Protein AF-A0A7T8GL21-F1 (afdb_monomer)

Radius of gyration: 24.15 Å; Cα contacts (8 Å, |Δi|>4): 38; chains: 1; bounding box: 46×27×55 Å

Nearest PDB structures (foldseek):
  8b4h-assembly1_A  TM=5.183E-01  e=1.028E-01  Geobacillus stearothermophilus
  8b4h-assembly1_D  TM=4.873E-01  e=1.513E-01  Geobacillus stearothermophilus
  2w25-assembly1_B  TM=4.997E-01  e=1.749E+00  Mycobacterium tuberculosis H37Rv
  4ld5-assembly1_B  TM=3.542E-01  e=9.795E-01  Staphylococcus aureus
  2cfx-assembly1_C  TM=4.423E-01  e=2.263E+00  Bacillus subtilis

Secondary structure (DSSP, 8-state):
-PPPHHHHHHHHHHHHTT--HHHHHHHHT--HHHHHHHHHH-S---PPPPS--PPPHHHHHHHHHH-TTS-HHHHHHHHHHHHHHT--

Solvent-accessible surface area (backbone atoms only — not comparable to full-atom values): 5551 Å² total; per-residue (Å²): 136,81,80,55,67,65,60,40,46,53,53,50,54,40,49,74,72,68,51,52,57,66,56,54,18,64,76,69,74,42,59,52,70,56,48,54,47,39,73,74,56,49,71,63,75,80,76,69,84,64,84,75,86,71,75,62,68,65,63,56,48,51,58,52,66,73,43,76,85,57,50,72,72,61,52,49,53,56,55,52,56,56,62,63,74,75,60,134

InterPro domains:
  IPR009057 Homedomain-like superfamily [SSF46689] (4-64)

pLDDT: mean 80.02, std 12.23, range [43.66, 94.94]

Mean predicted aligned error: 13.03 Å

Structure (mmCIF, N/CA/C/O backbone):
data_AF-A0A7T8GL21-F1
#
_entry.id   AF-A0A7T8GL21-F1
#
loop_
_atom_site.group_PDB
_atom_site.id
_atom_site.type_symbol
_atom_site.label_atom_id
_atom_site.label_alt_id
_atom_site.label_comp_id
_atom_site.label_asym_id
_atom_site.label_entity_id
_atom_site.label_seq_id
_atom_site.pdbx_PDB_ins_code
_atom_site.Cartn_x
_atom_site.Cartn_y
_atom_site.Cartn_z
_atom_site.occupancy
_atom_site.B_iso_or_equiv
_atom_site.auth_seq_id
_atom_site.auth_comp_id
_atom_site.auth_asym_id
_atom_site.auth_atom_id
_atom_site.pdbx_PDB_model_num
ATOM 1 N N . MET A 1 1 ? -1.263 -9.137 8.574 1.00 54.47 1 MET A N 1
ATOM 2 C CA . MET A 1 1 ? -2.707 -9.239 8.265 1.00 54.47 1 MET A CA 1
ATOM 3 C C . MET A 1 1 ? -3.179 -8.013 7.500 1.00 54.47 1 MET A C 1
ATOM 5 O O . MET A 1 1 ? -2.761 -6.904 7.823 1.00 54.47 1 MET A O 1
ATOM 9 N N . SER A 1 2 ? -4.027 -8.203 6.491 1.00 64.50 2 SER A N 1
ATOM 10 C CA . SER A 1 2 ? -4.768 -7.116 5.844 1.00 64.50 2 SER A CA 1
ATOM 11 C C . SER A 1 2 ? -6.102 -6.940 6.563 1.00 64.50 2 SER A C 1
ATOM 13 O O . SER A 1 2 ? -6.767 -7.935 6.803 1.00 64.50 2 SER A O 1
ATOM 15 N N . LEU A 1 3 ? -6.489 -5.703 6.892 1.00 73.44 3 LEU A N 1
ATOM 16 C CA . LEU A 1 3 ? -7.877 -5.426 7.274 1.00 73.44 3 LEU A CA 1
ATOM 17 C C . LEU A 1 3 ? -8.783 -5.624 6.059 1.00 73.44 3 LEU A C 1
ATOM 19 O O . LEU A 1 3 ? -8.385 -5.258 4.945 1.00 73.44 3 LEU A O 1
ATOM 23 N N . GLU A 1 4 ? -9.977 -6.161 6.292 1.00 84.31 4 GLU A N 1
ATOM 24 C CA . GLU A 1 4 ? -11.062 -6.141 5.315 1.00 84.31 4 GLU A CA 1
ATOM 25 C C . GLU A 1 4 ? -11.443 -4.698 4.966 1.00 84.31 4 GLU A C 1
ATOM 27 O O . GLU A 1 4 ? -11.242 -3.765 5.757 1.00 84.31 4 GLU A O 1
ATOM 32 N N . ARG A 1 5 ? -11.955 -4.504 3.746 1.00 83.94 5 ARG A N 1
ATOM 33 C CA . ARG A 1 5 ? -12.290 -3.176 3.216 1.00 83.94 5 ARG A CA 1
ATOM 34 C C . ARG A 1 5 ? -13.318 -2.471 4.101 1.00 83.94 5 ARG A C 1
ATOM 36 O O . ARG A 1 5 ? -13.131 -1.298 4.414 1.00 83.94 5 ARG A O 1
ATOM 43 N N . ASP A 1 6 ? -14.316 -3.202 4.577 1.00 86.81 6 ASP A N 1
ATOM 44 C CA . ASP A 1 6 ? -15.419 -2.652 5.369 1.00 86.81 6 ASP A CA 1
ATOM 45 C C . ASP A 1 6 ? -14.949 -2.155 6.736 1.00 86.81 6 ASP A C 1
ATOM 47 O O . ASP A 1 6 ? -15.259 -1.036 7.143 1.00 86.81 6 ASP A O 1
ATOM 51 N N . VAL A 1 7 ? -14.084 -2.924 7.402 1.00 88.31 7 VAL A N 1
ATOM 52 C CA . VAL A 1 7 ? -13.456 -2.512 8.667 1.00 88.31 7 VAL A CA 1
ATOM 53 C C . VAL A 1 7 ? -12.629 -1.242 8.472 1.0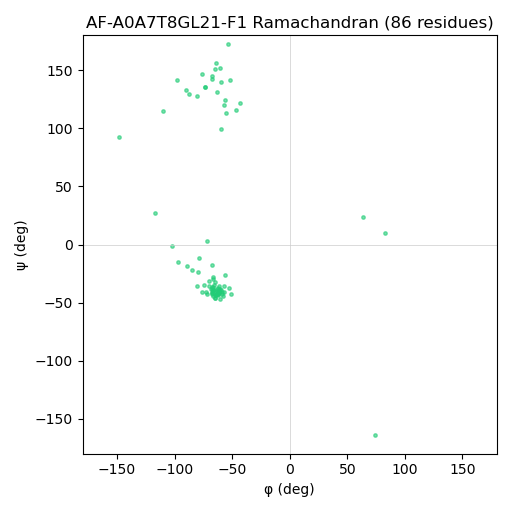0 88.31 7 VAL A C 1
ATOM 55 O O . VAL A 1 7 ? -12.624 -0.349 9.317 1.00 88.31 7 VAL A O 1
ATOM 58 N N . ARG A 1 8 ? -11.941 -1.116 7.335 1.00 88.88 8 ARG A N 1
ATOM 59 C CA . ARG A 1 8 ? -11.143 0.071 7.015 1.00 88.88 8 ARG A CA 1
ATOM 60 C C . ARG A 1 8 ? -12.014 1.309 6.772 1.00 88.88 8 ARG A C 1
ATOM 62 O O . ARG A 1 8 ? -11.630 2.387 7.221 1.00 88.88 8 ARG A O 1
ATOM 69 N N . ILE A 1 9 ? -13.171 1.153 6.123 1.00 90.06 9 ILE A N 1
ATOM 70 C CA . ILE A 1 9 ? -14.168 2.225 5.954 1.00 90.06 9 ILE A CA 1
ATOM 71 C C . ILE A 1 9 ? -14.661 2.700 7.322 1.00 90.06 9 ILE A C 1
ATOM 73 O O . ILE A 1 9 ? -14.655 3.899 7.592 1.00 90.06 9 ILE A O 1
ATOM 77 N N . GLN A 1 10 ? -15.010 1.773 8.214 1.00 91.38 10 GLN A N 1
ATOM 78 C CA . GLN A 1 10 ? -15.502 2.108 9.554 1.00 91.38 10 GLN A CA 1
ATOM 79 C C . GLN A 1 10 ? -14.436 2.805 10.408 1.00 91.38 10 GLN A C 1
ATOM 81 O O . GLN A 1 10 ? -14.714 3.824 11.038 1.00 91.38 10 GLN A O 1
ATOM 86 N N . VAL A 1 11 ? -13.193 2.314 10.384 1.00 91.75 11 VAL A N 1
ATOM 87 C CA . VAL A 1 11 ? -12.058 2.966 11.059 1.00 91.75 11 VAL A CA 1
ATOM 88 C C . VAL A 1 11 ? -11.855 4.389 10.536 1.00 91.75 11 VAL A C 1
ATOM 90 O O . VAL A 1 11 ? -11.638 5.299 11.332 1.00 91.75 11 VAL A O 1
ATOM 93 N N . HIS A 1 12 ? -11.943 4.595 9.220 1.00 90.62 12 HIS A N 1
ATOM 94 C CA . HIS A 1 12 ? -11.813 5.922 8.622 1.00 90.62 12 HIS A CA 1
ATOM 95 C C . HIS A 1 12 ? -12.953 6.854 9.046 1.00 90.62 12 HIS A C 1
ATOM 97 O O . HIS A 1 12 ? -12.693 7.975 9.467 1.00 90.62 12 HIS A O 1
ATOM 103 N N . ALA A 1 13 ? -14.204 6.389 9.012 1.00 92.25 13 ALA A N 1
ATOM 104 C CA . ALA A 1 13 ? -15.359 7.178 9.439 1.00 92.25 13 ALA A CA 1
ATOM 105 C C . ALA A 1 13 ? -15.255 7.618 10.910 1.00 92.25 13 ALA A C 1
ATOM 107 O O . ALA A 1 13 ? -15.569 8.758 11.242 1.00 92.25 13 ALA A O 1
ATOM 108 N N . LEU A 1 14 ? -14.759 6.747 11.794 1.00 92.44 14 LEU A N 1
ATOM 109 C CA . LEU A 1 14 ? -14.554 7.086 13.205 1.00 92.44 14 LEU A CA 1
ATOM 110 C C . LEU A 1 14 ? -13.414 8.088 13.411 1.00 92.44 14 LEU A C 1
ATOM 112 O O . LEU A 1 14 ? -13.518 8.951 14.280 1.00 92.44 14 LEU A O 1
ATOM 116 N N . LEU A 1 15 ? -12.344 7.998 12.614 1.00 91.44 15 LEU A N 1
ATOM 117 C CA . LEU A 1 15 ? -11.266 8.990 12.629 1.00 91.44 15 LEU A CA 1
ATOM 118 C C . LEU A 1 15 ? -11.775 10.376 12.202 1.00 91.44 15 LEU A C 1
ATOM 120 O O . LEU A 1 15 ? -11.438 11.356 12.863 1.00 91.44 15 LEU A O 1
ATOM 124 N N . GLU A 1 16 ? -12.615 10.450 11.164 1.00 90.81 16 GLU A N 1
ATOM 125 C CA . GLU A 1 16 ? -13.269 11.696 10.722 1.00 90.81 16 GLU A CA 1
ATOM 126 C C . GLU A 1 16 ? -14.256 12.235 11.769 1.00 90.81 16 GLU A C 1
ATOM 128 O O . GLU A 1 16 ? -14.336 13.439 11.994 1.00 90.81 16 GLU A O 1
ATOM 133 N N . ALA A 1 17 ? -14.947 11.348 12.491 1.00 91.50 17 ALA A N 1
ATOM 134 C CA . ALA A 1 17 ? -15.812 11.708 13.616 1.00 91.50 17 ALA A CA 1
ATOM 135 C C . ALA A 1 17 ? -15.042 12.160 14.880 1.00 91.50 17 ALA A C 1
ATOM 137 O O . ALA A 1 17 ? -15.653 12.404 15.920 1.00 91.50 17 ALA A O 1
ATOM 138 N N . GLY A 1 18 ? -13.707 12.245 14.827 1.00 91.75 18 GLY A N 1
ATOM 139 C CA . GLY A 1 18 ? -12.866 12.743 15.917 1.00 91.75 18 GLY A CA 1
ATOM 140 C C . GLY A 1 18 ? -12.528 11.715 17.000 1.00 91.75 18 GLY A C 1
ATOM 141 O O . GLY A 1 18 ? -11.969 12.082 18.035 1.00 91.75 18 GLY A O 1
ATOM 142 N N . LYS A 1 19 ? -12.823 10.424 16.791 1.00 92.56 19 LYS A N 1
ATOM 143 C CA . LYS A 1 19 ? -12.432 9.370 17.740 1.00 92.56 19 LYS A CA 1
ATOM 144 C C . LYS A 1 19 ? -10.921 9.184 17.770 1.00 92.56 19 LYS A C 1
ATOM 146 O O . LYS A 1 19 ? -10.226 9.253 16.752 1.00 92.56 19 LYS A O 1
ATOM 151 N N . THR A 1 20 ? -10.394 8.880 18.951 1.00 94.00 20 THR A N 1
ATOM 152 C CA . THR A 1 20 ? -8.957 8.663 19.105 1.00 94.00 20 THR A CA 1
ATOM 153 C C . THR A 1 20 ? -8.548 7.290 18.558 1.00 94.00 20 THR A C 1
ATOM 155 O O . THR A 1 20 ? -9.275 6.303 18.713 1.00 94.00 20 THR A O 1
ATOM 158 N N . PRO A 1 21 ? -7.333 7.150 17.991 1.00 92.44 21 PRO A N 1
ATOM 159 C CA . PRO A 1 21 ? -6.832 5.856 17.525 1.00 92.44 21 PRO A CA 1
ATOM 160 C C .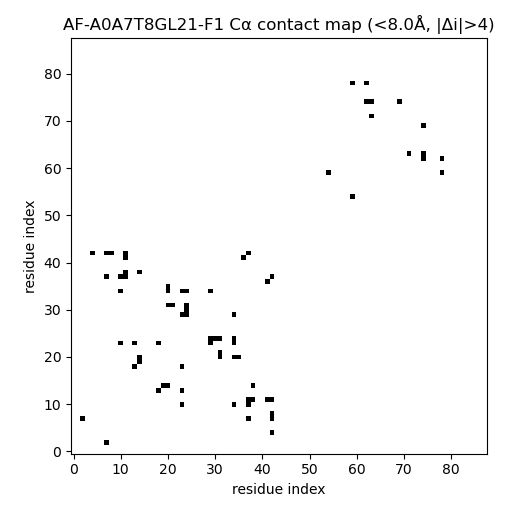 PRO A 1 21 ? -6.802 4.765 18.608 1.00 92.44 21 PRO A C 1
ATOM 162 O O . PRO A 1 21 ? -6.866 3.578 18.294 1.00 92.44 21 PRO A O 1
ATOM 165 N N . THR A 1 22 ? -6.697 5.155 19.883 1.00 94.94 22 THR A N 1
ATOM 166 C CA . THR A 1 22 ? -6.714 4.239 21.032 1.00 94.94 22 THR A CA 1
ATOM 167 C C . THR A 1 22 ? -8.106 3.656 21.275 1.00 94.94 22 THR A C 1
ATOM 169 O O . THR A 1 22 ? -8.219 2.455 21.515 1.00 94.94 22 THR A O 1
ATOM 172 N N . GLU A 1 23 ? -9.161 4.468 21.186 1.00 93.25 23 GLU A N 1
ATOM 173 C CA . GLU A 1 23 ? -10.546 3.990 21.303 1.00 93.25 23 GLU A CA 1
ATOM 174 C C . GLU A 1 23 ? -10.897 3.047 20.153 1.00 93.25 23 GLU A C 1
ATOM 176 O O . GLU A 1 23 ? -11.394 1.949 20.390 1.00 93.25 23 GLU A O 1
ATOM 181 N N . ILE A 1 24 ? -10.555 3.430 18.920 1.00 93.06 24 ILE A N 1
ATOM 182 C CA . ILE A 1 24 ? -10.817 2.623 17.719 1.00 93.06 24 ILE A CA 1
ATOM 183 C C . ILE A 1 24 ? -10.079 1.279 17.801 1.00 93.06 24 ILE A C 1
ATOM 185 O O . ILE A 1 24 ? -10.637 0.228 17.497 1.00 93.06 24 ILE A O 1
ATOM 189 N N . SER A 1 25 ? -8.829 1.295 18.268 1.00 94.00 25 SER A N 1
ATOM 190 C CA . SER A 1 25 ? -8.040 0.081 18.494 1.00 94.00 25 SER A CA 1
ATOM 191 C C . SER A 1 25 ? -8.728 -0.884 19.464 1.00 94.00 25 SER A C 1
ATOM 193 O O . SER A 1 25 ? -8.801 -2.078 19.174 1.00 94.00 25 SER A O 1
ATOM 195 N N . ARG A 1 26 ? -9.280 -0.377 20.575 1.00 94.19 26 ARG A N 1
ATOM 196 C CA . ARG A 1 26 ? -10.029 -1.190 21.548 1.00 94.19 26 ARG A CA 1
ATOM 197 C C . ARG A 1 26 ? -11.347 -1.708 20.979 1.00 94.19 26 ARG A C 1
ATOM 199 O O . ARG A 1 26 ? -11.666 -2.869 21.193 1.00 94.19 26 ARG A O 1
ATOM 206 N N . GLN A 1 27 ? -12.080 -0.872 20.247 1.00 92.38 27 GLN A N 1
ATOM 207 C CA . GLN A 1 27 ? -13.398 -1.213 19.711 1.00 92.38 27 GLN A CA 1
ATOM 208 C C . GLN A 1 27 ? -13.340 -2.331 18.664 1.00 92.38 27 GLN A C 1
ATOM 210 O O . GLN A 1 27 ? -14.200 -3.204 18.654 1.00 92.38 27 GLN A O 1
ATOM 215 N N . PHE A 1 28 ? -12.319 -2.323 17.804 1.00 89.31 28 PHE A N 1
ATOM 216 C CA . PHE A 1 28 ? -12.188 -3.294 16.714 1.00 89.31 28 PHE A CA 1
ATOM 217 C C . PHE A 1 28 ? -11.176 -4.413 16.999 1.00 89.31 28 PHE A C 1
ATOM 219 O O . PHE A 1 28 ? -10.959 -5.269 16.146 1.00 89.31 28 PHE A O 1
ATOM 226 N N . GLY A 1 29 ? -10.506 -4.399 18.158 1.00 91.50 29 GLY A N 1
ATOM 227 C CA . GLY A 1 29 ? -9.437 -5.358 18.470 1.00 91.50 29 GLY A CA 1
ATOM 228 C C . GLY A 1 29 ? -8.218 -5.241 17.543 1.00 91.50 29 GLY A C 1
ATOM 229 O O . GLY A 1 29 ? -7.466 -6.195 17.355 1.00 91.50 29 GLY A O 1
ATOM 230 N N . ILE A 1 30 ? -8.017 -4.074 16.927 1.00 90.56 30 ILE A N 1
ATOM 231 C CA . ILE A 1 30 ? -6.960 -3.830 15.942 1.00 90.56 30 ILE A CA 1
ATOM 232 C C . ILE A 1 30 ? -5.776 -3.158 16.632 1.00 90.56 30 ILE A C 1
ATOM 234 O O . ILE A 1 30 ? -5.955 -2.253 17.439 1.00 90.56 30 ILE A O 1
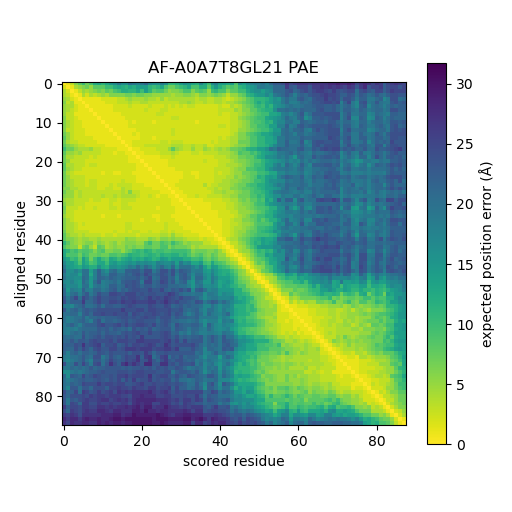ATOM 238 N N . SER A 1 31 ? -4.542 -3.518 16.269 1.00 92.06 31 SER A N 1
ATOM 239 C CA . SER A 1 31 ? -3.357 -2.835 16.802 1.00 92.06 31 SER A CA 1
ATOM 240 C C . SER A 1 31 ? -3.351 -1.330 16.472 1.00 92.06 31 SER A C 1
ATOM 242 O O . SER A 1 31 ? -3.661 -0.925 15.347 1.00 92.06 31 SER A O 1
ATOM 244 N N . ARG A 1 32 ? -2.931 -0.487 17.424 1.00 92.75 32 ARG A N 1
ATOM 245 C CA . ARG A 1 32 ? -2.806 0.972 17.222 1.00 92.75 32 ARG A CA 1
ATOM 246 C C . ARG A 1 32 ? -1.994 1.346 15.966 1.00 92.75 32 ARG A C 1
ATOM 248 O O . ARG A 1 32 ? -2.459 2.212 15.224 1.00 92.75 32 ARG A O 1
ATOM 255 N N . PRO A 1 33 ? -0.851 0.696 15.647 1.00 93.88 33 PRO A N 1
ATOM 256 C CA . PRO A 1 33 ? -0.118 0.963 14.406 1.00 93.88 33 PRO A CA 1
ATOM 257 C C . PRO A 1 33 ? -0.954 0.767 13.138 1.00 93.88 33 PRO A C 1
ATOM 259 O O . PRO A 1 33 ? -0.799 1.509 12.170 1.00 93.88 33 PRO A O 1
ATOM 262 N N . THR A 1 34 ? -1.861 -0.211 13.126 1.00 91.31 34 THR A N 1
ATOM 263 C CA . THR A 1 34 ? -2.749 -0.437 11.980 1.00 91.31 34 THR A CA 1
ATOM 264 C C . THR A 1 34 ? -3.734 0.718 11.810 1.00 91.31 34 THR A C 1
ATOM 266 O O . THR A 1 34 ? -3.938 1.159 10.683 1.00 91.31 34 THR A O 1
ATOM 269 N N . VAL A 1 35 ? -4.291 1.254 12.900 1.00 92.12 35 VAL A N 1
ATOM 270 C CA . VAL A 1 35 ? -5.188 2.423 12.853 1.00 92.12 35 VAL A CA 1
ATOM 271 C C . VAL A 1 35 ? -4.453 3.649 12.299 1.00 92.12 35 VAL A C 1
ATOM 273 O O . VAL A 1 35 ? -4.963 4.317 11.401 1.00 92.12 35 VAL A O 1
ATOM 276 N N . TYR A 1 36 ? -3.210 3.894 12.733 1.00 93.50 36 TYR A N 1
ATOM 277 C CA . TYR A 1 36 ? -2.371 4.959 12.165 1.00 93.50 36 TYR A CA 1
ATOM 278 C C . TYR A 1 36 ? -2.080 4.759 10.673 1.00 93.50 36 TYR A C 1
ATOM 280 O O . TYR A 1 36 ? -2.113 5.723 9.910 1.00 93.50 36 TYR A O 1
ATOM 288 N N . LYS A 1 37 ? -1.848 3.519 10.223 1.00 89.56 37 LYS A N 1
ATOM 289 C CA . LYS A 1 37 ? -1.698 3.227 8.789 1.00 89.56 37 LYS A CA 1
ATOM 290 C C . LYS A 1 37 ? -2.966 3.552 8.009 1.00 89.56 37 LYS A C 1
ATOM 292 O O . LYS A 1 37 ? -2.852 4.081 6.910 1.00 89.56 37 LYS A O 1
ATOM 297 N N . VAL A 1 38 ? -4.152 3.253 8.541 1.00 88.94 38 VAL A N 1
ATOM 298 C CA . VAL A 1 38 ? -5.421 3.621 7.888 1.00 88.94 38 VAL A CA 1
ATOM 299 C C . VAL A 1 38 ? -5.567 5.138 7.821 1.00 88.94 38 VAL A C 1
ATOM 301 O O . VAL A 1 38 ? -5.872 5.648 6.751 1.00 88.94 38 VAL A O 1
ATOM 304 N N . LYS A 1 39 ? -5.232 5.864 8.894 1.00 88.50 39 LYS A N 1
ATOM 305 C CA . LYS A 1 39 ? -5.213 7.335 8.883 1.00 88.50 39 LYS A CA 1
ATOM 306 C C . LYS A 1 39 ? -4.292 7.909 7.794 1.00 88.50 39 LYS A C 1
ATOM 308 O O . LYS A 1 39 ? -4.644 8.885 7.153 1.00 88.50 39 LYS A O 1
ATOM 313 N N . ALA A 1 40 ? -3.119 7.309 7.586 1.00 87.00 40 ALA A N 1
ATOM 314 C CA . ALA A 1 40 ? -2.137 7.792 6.611 1.00 87.00 40 ALA A CA 1
ATOM 315 C C . ALA A 1 40 ? -2.432 7.369 5.159 1.00 87.00 40 ALA A C 1
ATOM 317 O O . ALA A 1 40 ? -2.121 8.105 4.231 1.00 87.00 40 ALA A O 1
ATOM 318 N N . THR A 1 41 ? -2.974 6.164 4.954 1.00 83.31 41 THR A N 1
ATOM 319 C CA . THR A 1 41 ? -3.205 5.590 3.611 1.00 83.31 41 THR A CA 1
ATOM 320 C C . THR A 1 41 ? -4.628 5.780 3.097 1.00 83.31 41 THR A C 1
ATOM 322 O O . THR A 1 41 ? -4.857 5.604 1.906 1.00 83.31 41 THR A O 1
ATOM 325 N N . GLY A 1 42 ? -5.571 6.133 3.971 1.00 80.25 42 GLY A N 1
ATOM 326 C CA . GLY A 1 42 ? -6.987 6.219 3.645 1.00 80.25 42 GLY A CA 1
ATOM 327 C C . GLY A 1 42 ? -7.663 4.850 3.501 1.00 80.25 42 GLY A C 1
ATOM 328 O O . GLY A 1 42 ? -7.166 3.802 3.945 1.00 80.25 42 GLY A O 1
ATOM 329 N N . ILE A 1 43 ? -8.846 4.875 2.883 1.00 79.19 43 ILE A N 1
ATOM 330 C CA . ILE A 1 43 ? -9.698 3.696 2.667 1.00 79.19 43 ILE A CA 1
ATOM 331 C C . ILE A 1 43 ? -9.109 2.779 1.590 1.00 79.19 43 ILE A C 1
ATOM 333 O O . ILE A 1 43 ? -9.107 1.556 1.744 1.00 79.19 43 ILE A O 1
ATOM 337 N N . GLU A 1 44 ? -8.583 3.346 0.509 1.00 75.75 44 GLU A N 1
ATOM 338 C CA . G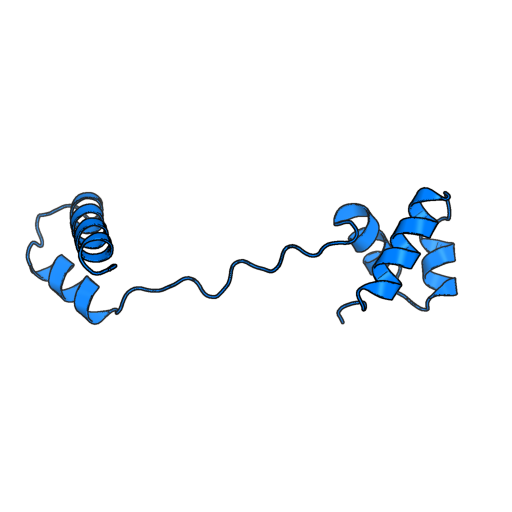LU A 1 44 ? -8.074 2.558 -0.606 1.00 75.75 44 GLU A CA 1
ATOM 339 C C . GLU A 1 44 ? -6.611 2.178 -0.399 1.00 75.75 44 GLU A C 1
ATOM 341 O O . GLU A 1 44 ? -5.740 3.003 -0.127 1.00 75.75 44 GLU A O 1
ATOM 346 N N . LYS A 1 45 ? -6.311 0.890 -0.566 1.00 69.62 45 LYS A N 1
ATOM 347 C CA . LYS A 1 45 ? -4.931 0.470 -0.776 1.00 69.62 45 LYS A CA 1
ATOM 348 C C . LYS A 1 45 ? -4.606 0.707 -2.242 1.00 69.62 45 LYS A C 1
ATOM 350 O O . LYS A 1 45 ? -5.297 0.160 -3.096 1.00 69.62 45 LYS A O 1
ATOM 355 N N . LYS A 1 46 ? -3.514 1.420 -2.536 1.00 66.44 46 LYS A N 1
ATOM 356 C CA . LYS A 1 46 ? -2.893 1.305 -3.859 1.00 66.44 46 LYS A CA 1
ATOM 357 C C . LYS A 1 46 ? -2.593 -0.174 -4.086 1.00 66.44 46 LYS A C 1
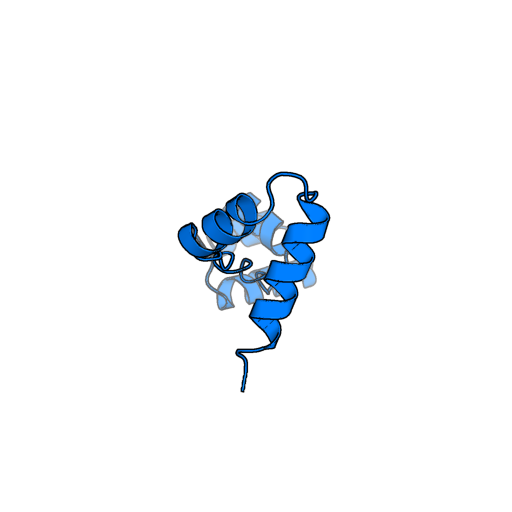ATOM 359 O O . LYS A 1 46 ? -1.788 -0.757 -3.357 1.00 66.44 46 LYS A O 1
ATOM 364 N N . VAL A 1 47 ? -3.285 -0.781 -5.048 1.00 63.62 47 VAL A N 1
ATOM 365 C CA . VAL A 1 47 ? -2.926 -2.105 -5.552 1.00 63.62 47 VAL A CA 1
ATOM 366 C C . VAL A 1 47 ? -1.487 -1.961 -6.025 1.00 63.62 47 VAL A C 1
ATOM 368 O O . VAL A 1 47 ? -1.185 -1.065 -6.814 1.00 63.62 47 VAL A O 1
ATOM 371 N N . GLY A 1 48 ? -0.578 -2.739 -5.434 1.00 65.94 48 GLY A N 1
ATOM 372 C CA . GLY A 1 48 ? 0.830 -2.671 -5.797 1.00 65.94 48 GLY A CA 1
ATOM 373 C C . GLY A 1 48 ? 0.970 -2.803 -7.310 1.00 65.94 48 GLY A C 1
ATOM 374 O O . GLY A 1 48 ? 0.229 -3.562 -7.935 1.00 65.94 48 GLY A O 1
ATOM 375 N N . SER A 1 49 ? 1.905 -2.046 -7.886 1.00 60.03 49 SER A N 1
ATOM 376 C CA . SER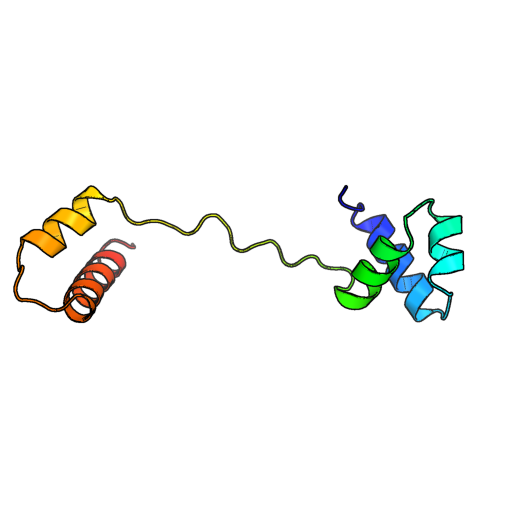 A 1 49 ? 2.355 -2.251 -9.259 1.00 60.03 49 SER A CA 1
ATOM 377 C C . SER A 1 49 ? 2.611 -3.744 -9.437 1.00 60.03 49 SER A C 1
ATOM 379 O O . SER A 1 49 ? 3.443 -4.297 -8.712 1.00 60.03 49 SER A O 1
ATOM 381 N N . GLY A 1 50 ? 1.843 -4.391 -10.316 1.00 64.62 50 GLY A N 1
ATOM 382 C CA . GLY A 1 50 ? 1.966 -5.820 -10.582 1.00 64.62 50 GLY A CA 1
ATOM 383 C C . GLY A 1 50 ? 3.395 -6.214 -10.954 1.00 64.62 50 GLY A C 1
ATOM 384 O O . GLY A 1 50 ? 4.264 -5.355 -11.138 1.00 64.62 50 GLY A O 1
ATOM 385 N N . ALA A 1 51 ? 3.636 -7.523 -11.063 1.00 64.94 51 ALA A N 1
ATOM 386 C CA . ALA A 1 51 ? 4.914 -8.049 -11.528 1.00 64.94 51 ALA A CA 1
ATOM 387 C C . ALA A 1 51 ? 5.398 -7.229 -12.734 1.00 64.94 51 ALA A C 1
ATOM 389 O O . ALA A 1 51 ? 4.670 -7.069 -13.720 1.00 64.94 51 ALA A O 1
ATOM 390 N N . LYS A 1 52 ? 6.591 -6.630 -12.619 1.00 64.50 52 LYS A N 1
ATOM 391 C CA . LYS A 1 52 ? 7.176 -5.874 -13.727 1.00 64.50 52 LYS A CA 1
ATOM 392 C C . LYS A 1 52 ? 7.250 -6.836 -14.909 1.00 64.50 52 LYS A C 1
ATOM 394 O O . LYS A 1 52 ? 7.835 -7.904 -14.760 1.00 64.50 52 LYS A O 1
ATOM 399 N N . LYS A 1 53 ? 6.650 -6.477 -16.051 1.00 66.00 53 LYS A N 1
ATOM 400 C CA . LYS A 1 53 ? 6.840 -7.224 -17.300 1.00 66.00 53 LYS A CA 1
ATOM 401 C C . LYS A 1 53 ? 8.335 -7.189 -17.619 1.00 66.00 53 LYS A C 1
ATOM 403 O O . LYS A 1 53 ? 8.836 -6.164 -18.076 1.00 66.00 53 LYS A O 1
ATOM 408 N N . SER A 1 54 ? 9.045 -8.262 -17.291 1.00 64.56 54 SER A N 1
ATOM 409 C CA . SER A 1 54 ? 10.398 -8.499 -17.771 1.00 64.56 54 SER A CA 1
ATOM 410 C C . SER A 1 54 ? 10.304 -8.907 -19.233 1.00 64.56 54 SER A C 1
ATOM 412 O O . SER A 1 54 ? 9.432 -9.696 -19.597 1.00 64.56 54 SER A O 1
ATOM 414 N N . LEU A 1 55 ? 11.174 -8.343 -20.064 1.00 68.81 55 LEU A N 1
ATOM 415 C CA . LEU A 1 55 ? 11.399 -8.860 -21.410 1.00 68.81 55 LEU A CA 1
ATOM 416 C C . LEU A 1 55 ? 11.991 -10.268 -21.312 1.00 68.81 55 LEU A C 1
ATOM 418 O O . LEU A 1 55 ? 12.602 -10.605 -20.290 1.00 68.81 55 LEU A O 1
ATOM 422 N N . ASP A 1 56 ? 11.808 -11.069 -22.359 1.00 75.31 56 ASP A N 1
ATOM 423 C CA . ASP A 1 56 ? 12.489 -12.352 -22.441 1.00 75.31 56 ASP A CA 1
ATOM 424 C C . ASP A 1 56 ? 14.006 -12.127 -22.508 1.00 75.31 56 ASP A C 1
ATOM 426 O O . ASP A 1 56 ? 14.507 -11.269 -23.241 1.00 75.31 56 ASP A O 1
ATOM 430 N N . GLY A 1 57 ? 14.745 -12.857 -21.677 1.00 74.44 57 GLY A N 1
ATOM 431 C CA . GLY A 1 57 ? 16.173 -12.623 -21.476 1.00 74.44 57 GLY A CA 1
ATOM 432 C C . GLY A 1 57 ? 17.004 -12.935 -22.719 1.00 74.44 57 GLY A C 1
ATOM 433 O O . GLY A 1 57 ? 18.060 -12.332 -22.906 1.00 74.44 57 GLY A O 1
ATOM 434 N N . GLU A 1 58 ? 16.537 -13.848 -23.569 1.00 75.81 58 GLU A N 1
ATOM 435 C CA . GLU A 1 58 ? 17.246 -14.256 -24.784 1.00 75.81 58 GLU A CA 1
ATOM 436 C C . GLU A 1 58 ? 17.139 -13.214 -25.903 1.00 75.81 58 GLU A C 1
ATOM 438 O O . GLU A 1 58 ? 18.149 -12.886 -26.524 1.00 75.81 58 GLU A O 1
ATOM 443 N N . GLU A 1 59 ? 15.972 -12.599 -26.101 1.00 73.06 59 GLU A N 1
ATOM 444 C CA . GLU A 1 59 ? 15.803 -11.516 -27.082 1.00 73.06 59 GLU A CA 1
ATOM 445 C C . GLU A 1 59 ? 16.684 -10.306 -26.738 1.00 73.06 59 GLU A C 1
ATOM 447 O O . GLU A 1 59 ? 17.370 -9.748 -27.598 1.00 73.06 59 GLU A O 1
ATOM 452 N N . VAL A 1 60 ? 16.742 -9.941 -25.452 1.00 76.81 60 VAL A N 1
ATOM 453 C CA . VAL A 1 60 ? 17.592 -8.840 -24.972 1.00 76.81 60 VAL A CA 1
ATOM 454 C C . VAL A 1 60 ? 19.075 -9.149 -25.199 1.00 76.81 60 VAL A C 1
ATOM 456 O O . VAL A 1 60 ? 19.826 -8.264 -25.616 1.00 76.81 60 VAL A O 1
ATOM 459 N N . LYS A 1 61 ? 19.510 -10.398 -24.979 1.00 80.75 61 LYS A N 1
ATOM 460 C CA . LYS A 1 61 ? 20.890 -10.825 -25.263 1.00 80.75 61 LYS A CA 1
ATOM 461 C C . LYS A 1 61 ? 21.218 -10.748 -26.749 1.00 80.75 61 LYS A C 1
ATOM 463 O O . LYS A 1 61 ? 22.295 -10.267 -27.087 1.00 80.75 61 LYS A O 1
ATOM 468 N N . GLN A 1 62 ? 20.322 -11.196 -27.628 1.00 81.62 62 GLN A N 1
ATOM 469 C CA . GLN A 1 62 ? 20.557 -11.158 -29.074 1.00 81.62 62 GLN A CA 1
ATOM 470 C C . GLN A 1 62 ? 20.744 -9.724 -29.580 1.00 81.62 62 GLN A C 1
ATOM 472 O O . GLN A 1 62 ? 21.657 -9.474 -30.361 1.00 81.62 62 GLN A O 1
ATOM 477 N N . ILE A 1 63 ? 19.954 -8.771 -29.079 1.00 77.31 63 ILE A N 1
ATOM 478 C CA . ILE A 1 63 ? 20.071 -7.350 -29.446 1.00 77.31 63 ILE A CA 1
ATOM 479 C C . ILE A 1 63 ? 21.398 -6.760 -28.951 1.00 77.31 63 ILE A C 1
ATOM 481 O O . ILE A 1 63 ? 22.106 -6.104 -29.711 1.00 77.31 63 ILE A O 1
ATOM 485 N N . LEU A 1 64 ? 21.782 -7.056 -27.706 1.00 78.94 64 LEU A N 1
ATOM 486 C CA . LEU A 1 64 ? 23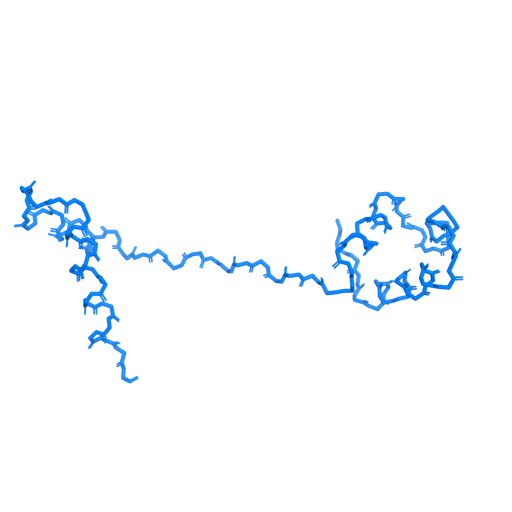.065 -6.619 -27.142 1.00 78.94 64 LEU A CA 1
ATOM 487 C C . LEU A 1 64 ? 24.271 -7.193 -27.901 1.00 78.94 64 LEU A C 1
ATOM 489 O O . LEU A 1 64 ? 25.277 -6.504 -28.057 1.00 78.94 64 LEU A O 1
ATOM 493 N N . LEU A 1 65 ? 24.180 -8.442 -28.365 1.00 82.88 65 LEU A N 1
ATOM 494 C CA . LEU A 1 65 ? 25.243 -9.112 -29.119 1.00 82.88 65 LEU A CA 1
ATOM 495 C C . LEU A 1 65 ? 25.288 -8.704 -30.597 1.00 82.88 65 LEU A C 1
ATOM 497 O O . LEU A 1 65 ? 26.345 -8.827 -31.213 1.00 82.88 65 LEU A O 1
ATOM 501 N N . ALA A 1 66 ? 24.180 -8.219 -31.164 1.00 81.62 66 ALA A N 1
ATOM 502 C CA . ALA A 1 66 ? 24.111 -7.787 -32.559 1.00 81.62 66 ALA A CA 1
ATOM 503 C C . ALA A 1 66 ? 24.998 -6.565 -32.843 1.00 81.62 66 ALA A C 1
ATOM 505 O O . ALA A 1 66 ? 25.541 -6.446 -33.939 1.00 81.62 66 ALA A O 1
ATOM 506 N N . ASP A 1 67 ? 25.169 -5.677 -31.860 1.00 80.62 67 ASP A N 1
ATOM 507 C CA . ASP A 1 67 ? 26.081 -4.538 -31.965 1.00 80.62 67 ASP A CA 1
ATOM 508 C C . ASP A 1 67 ? 26.682 -4.178 -30.599 1.00 80.62 67 ASP A C 1
ATOM 510 O O . ASP A 1 67 ? 26.141 -3.388 -29.823 1.00 80.62 67 ASP A O 1
ATOM 514 N N . LEU A 1 68 ? 27.847 -4.760 -30.316 1.00 79.00 68 LEU A N 1
ATOM 515 C CA . 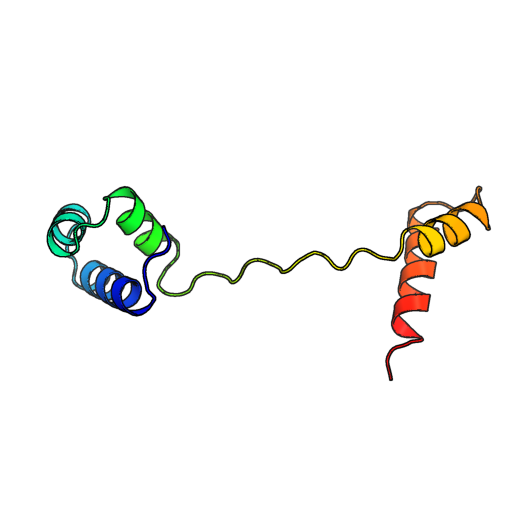LEU A 1 68 ? 28.586 -4.567 -29.065 1.00 79.00 68 LEU A CA 1
ATOM 516 C C . LEU A 1 68 ? 29.143 -3.143 -28.888 1.00 79.00 68 LEU A C 1
ATOM 518 O O . LEU A 1 68 ? 29.514 -2.774 -27.774 1.00 79.00 68 LEU A O 1
ATOM 522 N N . LEU A 1 69 ? 29.233 -2.351 -29.963 1.00 84.69 69 LEU A N 1
ATOM 523 C CA . LEU A 1 69 ? 29.738 -0.974 -29.914 1.00 84.69 69 LEU A CA 1
ATOM 524 C C . LEU A 1 69 ? 28.624 0.034 -29.628 1.00 84.69 69 LEU A C 1
ATOM 526 O O . LEU A 1 69 ? 28.886 1.162 -29.196 1.00 84.69 69 LEU A O 1
ATOM 530 N N . LYS A 1 70 ? 27.371 -0.362 -29.845 1.00 84.06 70 LYS A N 1
ATOM 531 C CA . LYS A 1 70 ? 26.210 0.479 -29.594 1.00 84.06 70 LYS A CA 1
ATOM 532 C C . LYS A 1 70 ? 25.953 0.618 -28.092 1.00 84.06 70 LYS A C 1
ATOM 534 O O . LYS A 1 70 ? 26.008 -0.329 -27.311 1.00 84.06 70 LYS A O 1
ATOM 539 N N . SER A 1 71 ? 25.673 1.851 -27.667 1.00 84.44 71 SER A N 1
ATOM 540 C CA . SER A 1 71 ? 25.409 2.141 -26.254 1.00 84.44 71 SER A CA 1
ATOM 541 C C . SER A 1 71 ? 24.128 1.458 -25.763 1.00 84.44 71 SER A C 1
ATOM 543 O O . SER A 1 71 ? 23.156 1.331 -26.509 1.00 84.44 71 SER A O 1
ATOM 545 N N . ILE A 1 72 ? 24.073 1.129 -24.469 1.00 82.31 72 ILE A N 1
ATOM 546 C CA . ILE A 1 72 ? 22.888 0.530 -23.825 1.00 82.31 72 ILE A CA 1
ATOM 547 C C . ILE A 1 72 ? 21.618 1.365 -24.076 1.00 82.31 72 ILE A C 1
ATOM 549 O O . ILE A 1 72 ? 20.544 0.814 -24.294 1.00 82.31 72 ILE A O 1
ATOM 553 N N . ARG A 1 73 ? 21.728 2.703 -24.092 1.00 81.19 73 ARG A N 1
ATOM 554 C CA . ARG A 1 73 ? 20.586 3.597 -24.351 1.00 81.19 73 ARG A CA 1
ATOM 555 C C . ARG A 1 73 ? 20.068 3.469 -25.786 1.00 81.19 73 ARG A C 1
ATOM 557 O O . ARG A 1 73 ? 18.866 3.552 -26.005 1.00 81.19 73 ARG A O 1
ATOM 564 N N . ALA A 1 74 ? 20.961 3.269 -26.749 1.00 80.69 74 ALA A N 1
ATOM 565 C CA . ALA A 1 74 ? 20.580 3.091 -28.142 1.00 80.69 74 ALA A CA 1
ATOM 566 C C . ALA A 1 74 ? 19.980 1.693 -28.388 1.00 80.69 74 ALA A C 1
ATOM 568 O O . ALA A 1 74 ? 19.018 1.584 -29.139 1.00 80.69 74 ALA A O 1
ATOM 569 N N . HIS A 1 75 ? 20.462 0.657 -27.692 1.00 81.19 75 HIS A N 1
ATOM 570 C CA . HIS A 1 75 ? 19.819 -0.667 -27.658 1.00 81.19 75 HIS A CA 1
ATOM 571 C C . HIS A 1 75 ? 18.417 -0.630 -27.036 1.00 81.19 75 HIS A C 1
ATOM 573 O O . HIS A 1 75 ? 17.501 -1.285 -27.522 1.00 81.19 75 HIS A O 1
ATOM 579 N N . ALA A 1 76 ? 18.210 0.177 -25.991 1.00 78.25 76 ALA A N 1
ATOM 580 C CA . ALA A 1 76 ? 16.892 0.341 -25.376 1.00 78.25 76 ALA A CA 1
ATOM 581 C C . ALA A 1 76 ? 15.843 0.910 -26.353 1.00 78.25 76 ALA A C 1
ATOM 583 O O . ALA A 1 76 ? 14.689 0.490 -26.313 1.00 78.25 76 ALA A O 1
ATOM 584 N N . ALA A 1 77 ? 16.243 1.810 -27.257 1.00 80.19 77 ALA A N 1
ATOM 585 C CA . ALA A 1 77 ? 15.355 2.353 -28.288 1.00 80.19 77 ALA A CA 1
ATOM 586 C C . ALA A 1 77 ? 14.947 1.294 -29.335 1.00 80.19 77 ALA A C 1
ATOM 588 O O . ALA A 1 77 ? 13.797 1.267 -29.781 1.00 80.19 77 ALA A O 1
ATOM 589 N N . ASP A 1 78 ? 15.857 0.383 -29.689 1.00 77.44 78 ASP A N 1
ATOM 590 C CA . ASP A 1 78 ? 15.550 -0.743 -30.582 1.00 77.44 78 ASP A CA 1
ATOM 591 C C . ASP A 1 78 ? 14.573 -1.729 -29.916 1.00 77.44 78 ASP A C 1
ATOM 593 O O . ASP A 1 78 ? 13.614 -2.205 -30.524 1.00 77.44 78 ASP A O 1
ATOM 597 N N . ILE A 1 79 ? 14.770 -1.986 -28.621 1.00 76.56 79 ILE A N 1
ATOM 598 C CA . ILE A 1 79 ? 13.881 -2.830 -27.813 1.00 76.56 79 ILE A CA 1
ATOM 599 C C . ILE A 1 79 ? 12.475 -2.209 -27.714 1.00 76.56 79 ILE A C 1
ATOM 601 O O . ILE A 1 79 ? 11.470 -2.914 -27.830 1.00 76.56 79 ILE A O 1
ATOM 605 N N . GLU A 1 80 ? 12.368 -0.890 -27.528 1.00 73.38 80 GLU A N 1
ATOM 606 C CA . GLU A 1 80 ? 11.076 -0.189 -27.485 1.00 73.38 80 GLU A CA 1
ATOM 607 C C . GLU A 1 80 ? 10.346 -0.189 -28.836 1.00 73.38 80 GLU A C 1
ATOM 609 O O . GLU A 1 80 ? 9.125 -0.359 -28.868 1.00 73.38 80 GLU A O 1
ATOM 614 N N . THR A 1 81 ? 11.069 -0.052 -29.950 1.00 72.69 81 THR A N 1
ATOM 615 C CA . THR A 1 81 ? 10.483 -0.084 -31.303 1.00 72.69 81 THR A CA 1
ATOM 616 C C . THR A 1 81 ? 9.991 -1.473 -31.713 1.00 72.69 81 THR A C 1
ATOM 618 O O . THR A 1 81 ? 8.985 -1.582 -32.415 1.00 72.69 81 THR A O 1
ATOM 621 N N . LEU A 1 82 ? 10.620 -2.550 -31.239 1.00 66.19 82 LEU A N 1
ATOM 622 C CA . LEU A 1 82 ? 10.103 -3.916 -31.409 1.00 66.19 82 LEU A CA 1
ATOM 623 C C . LEU A 1 82 ? 8.799 -4.133 -30.633 1.00 66.19 82 LEU A C 1
ATOM 625 O O . LEU A 1 82 ? 7.859 -4.750 -31.137 1.00 66.19 82 LEU A O 1
ATOM 629 N N . ARG A 1 83 ? 8.712 -3.566 -29.428 1.00 63.22 83 ARG A N 1
ATOM 630 C CA . ARG A 1 83 ? 7.551 -3.697 -28.542 1.00 63.22 83 ARG A CA 1
ATOM 631 C C . ARG A 1 83 ? 6.289 -3.019 -29.085 1.00 63.22 83 ARG A C 1
ATOM 633 O O . ARG A 1 83 ? 5.191 -3.476 -28.782 1.00 63.22 83 ARG A O 1
ATOM 640 N N . THR A 1 84 ? 6.417 -1.950 -29.869 1.00 62.50 84 THR A N 1
ATOM 641 C CA . THR A 1 84 ? 5.277 -1.239 -30.481 1.00 62.50 84 THR A CA 1
ATOM 642 C C . THR A 1 84 ? 4.811 -1.855 -31.799 1.00 62.50 84 THR A C 1
ATOM 644 O O . THR A 1 84 ? 3.654 -1.682 -32.168 1.00 62.50 84 THR A O 1
ATOM 647 N N . LYS A 1 85 ? 5.669 -2.614 -32.491 1.00 57.59 85 LYS A N 1
ATOM 648 C CA . LYS A 1 85 ? 5.367 -3.228 -33.796 1.00 57.59 85 LYS A CA 1
ATOM 649 C C . LYS A 1 85 ? 4.517 -4.509 -33.708 1.00 57.59 85 LYS A C 1
ATOM 651 O O . LYS A 1 85 ? 4.016 -4.965 -34.729 1.00 57.59 85 LYS A O 1
ATOM 656 N N . PHE A 1 86 ? 4.348 -5.068 -32.505 1.00 46.56 86 PHE A N 1
ATOM 657 C CA . PHE A 1 86 ? 3.634 -6.327 -32.223 1.00 46.56 86 PHE A CA 1
ATOM 658 C C . PHE A 1 86 ? 2.382 -6.155 -31.337 1.00 46.56 86 PHE A C 1
ATOM 660 O O . PHE A 1 86 ? 1.975 -7.076 -30.629 1.00 46.56 86 PHE A O 1
ATOM 667 N N . ILE A 1 87 ? 1.751 -4.981 -31.373 1.00 43.66 87 ILE A N 1
ATOM 668 C CA . ILE A 1 87 ? 0.431 -4.749 -30.772 1.00 43.66 87 ILE A CA 1
ATOM 669 C C . ILE A 1 87 ? -0.565 -4.558 -31.934 1.00 43.66 87 ILE A C 1
ATOM 671 O O . ILE A 1 87 ? -0.369 -3.600 -32.683 1.00 43.66 87 ILE A O 1
ATOM 675 N N 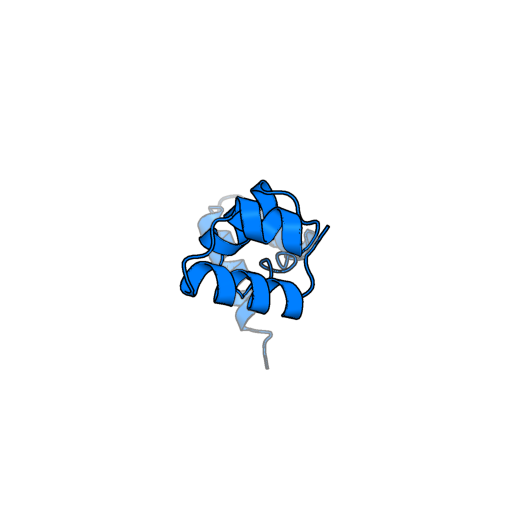. PRO A 1 88 ? -1.563 -5.444 -32.149 1.00 48.78 88 PRO A N 1
ATOM 676 C CA . PRO A 1 88 ? -2.702 -5.134 -33.017 1.00 48.78 88 PRO A CA 1
ATOM 677 C C . PRO A 1 88 ? -3.581 -4.026 -32.424 1.00 48.78 88 PRO A C 1
ATOM 679 O O . PRO A 1 88 ? -3.684 -3.950 -31.175 1.00 48.78 88 PRO A O 1
#

Sequence (88 aa):
MSLERDVRIQVHALLEAGKTPTEISRQFGISRPTVYKVKATGIEKKVGSGAKKSLDGEEVKQILLADLLKSIRAHAADIETLRTKFIP

Foldseek 3Di:
DDDDLVLLVVLQVVVVVVDDLVVSCVVVVHDSVVSVVSVVCPSDDPPPDPDPPDDDPVVLVVLCVVDVPDDPVRSVVVVVVVVVVPDD

Organism: Caligus rogercresseyi (NCBI:txid217165)